Protein AF-A0A497GWJ9-F1 (afdb_monomer_lite)

Structure (mmCIF, N/CA/C/O backbone):
data_AF-A0A497GWJ9-F1
#
_entry.id   AF-A0A497GWJ9-F1
#
loop_
_atom_site.group_PDB
_atom_site.id
_atom_site.type_symbol
_atom_site.label_atom_id
_atom_site.label_alt_id
_atom_site.label_comp_id
_atom_site.label_asym_id
_atom_site.label_entity_id
_atom_site.label_seq_id
_atom_site.pdbx_PDB_ins_code
_atom_site.Cartn_x
_atom_site.Cartn_y
_atom_site.Cartn_z
_atom_site.occupancy
_atom_site.B_iso_or_equiv
_atom_site.auth_seq_id
_atom_site.auth_comp_id
_atom_site.auth_asym_id
_atom_site.auth_atom_id
_atom_site.pdbx_PDB_model_num
ATOM 1 N N . MET A 1 1 ? 16.271 16.085 2.126 1.00 35.59 1 MET A N 1
ATOM 2 C CA . MET A 1 1 ? 15.879 14.844 2.825 1.00 35.59 1 MET A CA 1
ATOM 3 C C . MET A 1 1 ? 16.398 13.676 1.997 1.00 35.59 1 MET A C 1
ATOM 5 O O . MET A 1 1 ? 15.838 13.390 0.947 1.00 35.59 1 MET A O 1
ATOM 9 N N . GLU A 1 2 ? 17.539 13.098 2.379 1.00 37.25 2 GLU A N 1
ATOM 10 C CA . GLU A 1 2 ? 18.121 11.944 1.681 1.00 37.25 2 GLU A CA 1
ATOM 11 C C . GLU A 1 2 ? 17.243 10.714 1.917 1.00 37.25 2 GLU A C 1
ATOM 13 O O . GLU A 1 2 ? 17.197 10.146 3.008 1.00 37.25 2 GLU A O 1
ATOM 18 N N . ILE A 1 3 ? 16.507 10.307 0.887 1.00 49.62 3 ILE A N 1
ATOM 19 C CA . ILE A 1 3 ? 15.796 9.034 0.901 1.00 49.62 3 ILE A CA 1
ATOM 20 C C . ILE A 1 3 ? 16.867 7.947 0.769 1.00 49.62 3 ILE A C 1
ATOM 22 O O . ILE A 1 3 ? 17.520 7.848 -0.271 1.00 49.62 3 ILE A O 1
ATOM 26 N N . LYS A 1 4 ? 17.066 7.137 1.819 1.00 59.84 4 LYS A N 1
ATOM 27 C CA . LYS A 1 4 ? 17.966 5.971 1.765 1.00 59.84 4 LYS A CA 1
ATOM 28 C C . LYS A 1 4 ? 17.627 5.120 0.526 1.00 59.84 4 LYS A C 1
ATOM 30 O O . LYS A 1 4 ? 16.439 4.906 0.276 1.00 59.84 4 LYS A O 1
ATOM 35 N N . PRO A 1 5 ? 18.616 4.568 -0.206 1.00 67.06 5 PRO A N 1
ATOM 36 C CA . PRO A 1 5 ? 18.385 3.870 -1.479 1.00 67.06 5 PRO A CA 1
ATOM 37 C C . PRO A 1 5 ? 17.290 2.798 -1.400 1.00 67.06 5 PRO A C 1
ATOM 39 O O . PRO A 1 5 ? 16.449 2.687 -2.286 1.00 67.06 5 PRO A O 1
ATOM 42 N N . LEU A 1 6 ? 17.242 2.061 -0.286 1.00 77.38 6 LEU A N 1
ATOM 43 C CA . LEU A 1 6 ? 16.246 1.020 -0.039 1.00 77.38 6 LEU A CA 1
ATOM 44 C C . LEU A 1 6 ? 14.801 1.548 0.018 1.00 77.38 6 LEU A C 1
ATOM 46 O O . LEU A 1 6 ? 13.902 0.902 -0.515 1.00 77.38 6 LEU A O 1
ATOM 50 N N . GLN A 1 7 ? 14.582 2.726 0.607 1.00 81.19 7 GLN A N 1
ATOM 51 C CA . GLN A 1 7 ? 13.249 3.328 0.717 1.00 81.19 7 GLN A CA 1
ATOM 52 C C . GLN A 1 7 ? 12.727 3.776 -0.649 1.00 81.19 7 GLN A C 1
ATOM 54 O O . GLN A 1 7 ? 11.557 3.574 -0.970 1.00 81.19 7 GLN A O 1
ATOM 59 N N . MET A 1 8 ? 13.611 4.302 -1.500 1.00 86.44 8 MET A N 1
ATOM 60 C CA . MET A 1 8 ? 13.256 4.656 -2.874 1.00 86.44 8 MET A CA 1
ATOM 61 C C . MET A 1 8 ? 12.882 3.417 -3.699 1.00 86.44 8 MET A C 1
ATOM 63 O O . MET A 1 8 ? 11.862 3.422 -4.392 1.00 86.44 8 MET A O 1
ATOM 67 N N . HIS A 1 9 ? 13.669 2.340 -3.592 1.00 90.00 9 HIS A N 1
ATOM 68 C CA . HIS A 1 9 ? 13.386 1.074 -4.272 1.00 90.00 9 HIS A CA 1
ATOM 69 C C . HIS A 1 9 ? 12.009 0.523 -3.893 1.00 90.00 9 HIS A C 1
ATOM 71 O O . HIS A 1 9 ? 11.223 0.188 -4.780 1.00 90.00 9 HIS A O 1
ATOM 77 N N . LYS A 1 10 ? 11.700 0.471 -2.589 1.00 88.94 10 LYS A N 1
ATOM 78 C CA . LYS A 1 10 ? 10.400 0.007 -2.087 1.00 88.94 10 LYS A CA 1
ATOM 79 C C . LYS A 1 10 ? 9.252 0.869 -2.602 1.00 88.94 10 LYS A C 1
ATOM 81 O O . LYS A 1 10 ? 8.299 0.322 -3.150 1.00 88.94 10 LYS A O 1
ATOM 86 N N . LYS A 1 11 ? 9.375 2.199 -2.518 1.00 89.12 11 LYS A N 1
ATOM 87 C CA . LYS A 1 11 ? 8.350 3.142 -2.993 1.00 89.12 11 LYS A CA 1
ATOM 88 C C . LYS A 1 11 ? 8.011 2.925 -4.473 1.00 89.12 11 LYS A C 1
ATOM 90 O O . LYS A 1 11 ? 6.842 2.828 -4.841 1.00 89.12 11 LYS A O 1
ATOM 95 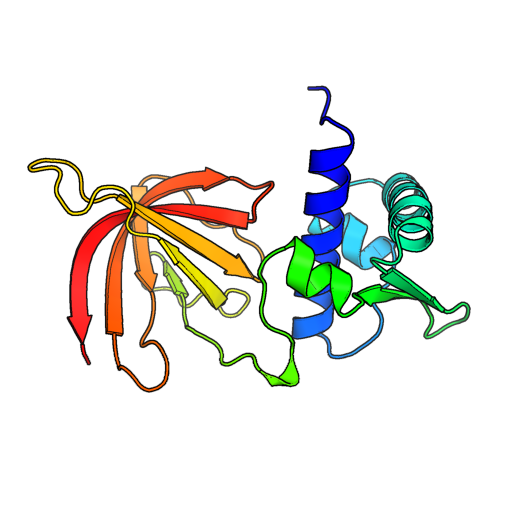N N . ILE A 1 12 ? 9.030 2.813 -5.327 1.00 93.44 12 ILE A N 1
ATOM 96 C CA . ILE A 1 12 ? 8.846 2.584 -6.769 1.00 93.44 12 ILE A CA 1
ATOM 97 C C . ILE A 1 12 ? 8.252 1.199 -7.042 1.00 93.44 12 ILE A C 1
ATOM 99 O O . ILE A 1 12 ? 7.392 1.059 -7.913 1.00 93.44 12 ILE A O 1
ATOM 103 N N . LEU A 1 13 ? 8.677 0.181 -6.293 1.00 93.19 13 LEU A N 1
ATOM 104 C CA . LEU A 1 13 ? 8.170 -1.178 -6.450 1.00 93.19 13 LEU A CA 1
ATOM 105 C C . LEU A 1 13 ? 6.692 -1.294 -6.032 1.00 93.19 13 LEU A C 1
ATOM 107 O O . LEU A 1 13 ? 5.912 -1.908 -6.760 1.00 93.19 13 LEU A O 1
ATOM 111 N N . TYR A 1 14 ? 6.277 -0.637 -4.942 1.00 91.44 14 TYR A N 1
ATOM 112 C CA . TYR A 1 14 ? 4.862 -0.531 -4.555 1.00 91.44 14 TYR A CA 1
ATOM 113 C C . TYR A 1 14 ? 4.020 0.158 -5.617 1.00 91.44 14 TYR A C 1
ATOM 115 O O . TYR A 1 14 ? 2.932 -0.319 -5.947 1.00 91.44 14 TYR A O 1
ATOM 123 N N . ALA A 1 15 ? 4.512 1.271 -6.163 1.00 92.50 15 ALA A N 1
ATOM 124 C CA . ALA A 1 15 ? 3.814 2.001 -7.212 1.00 92.50 15 ALA A CA 1
ATOM 125 C C . ALA A 1 15 ? 3.616 1.134 -8.458 1.00 92.50 15 ALA A C 1
ATOM 127 O O . ALA A 1 15 ? 2.513 1.072 -9.001 1.00 92.50 15 ALA A O 1
ATOM 128 N N . LEU A 1 16 ? 4.654 0.397 -8.866 1.00 95.38 16 LEU A N 1
ATOM 129 C CA . LEU A 1 16 ? 4.555 -0.565 -9.957 1.00 95.38 16 LEU A CA 1
ATOM 130 C C . LEU A 1 16 ? 3.496 -1.637 -9.672 1.00 95.38 16 LEU A C 1
ATOM 132 O O . LEU A 1 16 ? 2.639 -1.863 -10.522 1.00 95.38 16 LEU A O 1
ATOM 136 N N . ILE A 1 17 ? 3.525 -2.281 -8.499 1.00 93.25 17 ILE A N 1
ATOM 137 C CA . ILE A 1 17 ? 2.544 -3.318 -8.135 1.00 93.25 17 ILE A CA 1
ATOM 138 C C . ILE A 1 17 ? 1.122 -2.754 -8.136 1.00 93.25 17 ILE A C 1
ATOM 140 O O . ILE A 1 17 ? 0.217 -3.368 -8.701 1.00 93.25 17 ILE A O 1
ATOM 144 N N . THR A 1 18 ? 0.938 -1.576 -7.547 1.00 90.69 18 THR A N 1
ATOM 145 C CA . THR A 1 18 ? -0.352 -0.885 -7.471 1.00 90.69 18 THR A CA 1
ATOM 146 C C . THR A 1 18 ? -0.913 -0.610 -8.862 1.00 90.69 18 THR A C 1
ATOM 148 O O . THR A 1 18 ? -2.043 -0.990 -9.175 1.00 90.69 18 THR A O 1
ATOM 151 N N . LEU A 1 19 ? -0.112 0.009 -9.733 1.00 92.81 19 LEU A N 1
ATOM 152 C CA . LEU A 1 19 ? -0.524 0.328 -11.096 1.00 92.81 19 LEU A CA 1
ATOM 153 C C . LEU A 1 19 ? -0.761 -0.940 -11.923 1.00 92.81 19 LEU A C 1
ATOM 155 O O . LEU A 1 19 ? -1.741 -1.005 -12.663 1.00 92.81 19 LEU A O 1
ATOM 159 N N . TYR A 1 20 ? 0.081 -1.965 -11.768 1.00 92.81 20 TYR A N 1
ATOM 160 C CA . TYR A 1 20 ? -0.056 -3.234 -12.481 1.00 92.81 20 TYR A CA 1
ATOM 161 C C . TYR A 1 20 ? -1.350 -3.963 -12.098 1.00 92.81 20 TYR A C 1
ATOM 163 O O . TYR A 1 20 ? -2.108 -4.347 -12.987 1.00 92.81 20 TYR A O 1
ATOM 171 N N . LYS A 1 21 ? -1.663 -4.066 -10.795 1.00 87.50 21 LYS A N 1
ATOM 172 C CA . LYS A 1 21 ? -2.936 -4.622 -10.298 1.00 87.50 21 LYS A CA 1
ATOM 173 C C . LYS A 1 21 ? -4.144 -3.855 -10.842 1.00 87.50 21 LYS A C 1
ATOM 175 O O . LYS A 1 21 ? -5.125 -4.467 -11.244 1.00 87.50 21 LYS A O 1
ATOM 180 N N . LYS A 1 22 ? -4.063 -2.520 -10.898 1.00 86.44 22 LYS A N 1
ATOM 181 C CA . LYS A 1 22 ? -5.158 -1.664 -11.382 1.00 86.44 22 LYS A CA 1
ATOM 182 C C . LYS A 1 22 ? -5.374 -1.747 -12.894 1.00 86.44 22 LYS A C 1
ATOM 184 O O . LYS A 1 22 ? -6.500 -1.601 -13.359 1.00 86.44 22 LYS A O 1
ATOM 189 N N . ARG A 1 23 ? -4.303 -1.888 -13.679 1.00 89.25 23 ARG A N 1
ATOM 190 C CA . ARG A 1 23 ? -4.357 -1.769 -15.147 1.00 89.25 23 ARG A CA 1
ATOM 191 C C . ARG A 1 23 ? -4.352 -3.109 -15.877 1.00 89.25 23 ARG A C 1
ATOM 193 O O . ARG A 1 23 ? -4.736 -3.130 -17.041 1.00 89.25 23 ARG A O 1
ATOM 200 N N . GLY A 1 24 ? -3.867 -4.184 -15.255 1.00 88.56 24 GLY A N 1
ATOM 201 C CA . GLY A 1 24 ? -3.750 -5.502 -15.891 1.00 88.56 24 GLY A CA 1
ATOM 202 C C . GLY A 1 24 ? -2.793 -5.539 -17.091 1.00 88.56 24 GLY A C 1
ATOM 203 O O . GLY A 1 24 ? -2.890 -6.429 -17.930 1.00 88.56 24 GLY A O 1
ATOM 204 N N . ARG A 1 25 ? -1.885 -4.561 -17.211 1.00 92.62 25 ARG A N 1
ATOM 205 C CA . ARG A 1 25 ? -0.897 -4.461 -18.296 1.00 92.62 25 ARG A CA 1
ATOM 206 C C . ARG A 1 25 ? 0.448 -3.966 -17.781 1.00 92.62 25 ARG A C 1
ATOM 208 O O . ARG A 1 25 ? 0.538 -3.435 -16.678 1.00 92.62 25 ARG A O 1
ATOM 215 N N . MET A 1 26 ? 1.475 -4.072 -18.623 1.00 94.50 26 MET A N 1
ATOM 216 C CA . MET A 1 26 ? 2.784 -3.468 -18.362 1.00 94.50 26 MET A CA 1
ATOM 217 C C . MET A 1 26 ? 2.661 -1.964 -18.099 1.00 94.50 26 MET A C 1
ATOM 219 O O . MET A 1 26 ? 1.864 -1.283 -18.753 1.00 94.50 26 MET A O 1
ATOM 223 N N . ILE A 1 27 ? 3.461 -1.459 -17.160 1.00 97.25 27 ILE A N 1
ATOM 224 C CA . ILE A 1 27 ? 3.408 -0.068 -16.697 1.00 97.25 27 ILE A CA 1
ATOM 225 C C . ILE A 1 27 ? 4.644 0.685 -17.173 1.00 97.25 27 ILE A C 1
ATOM 227 O O . ILE A 1 27 ? 5.772 0.211 -17.020 1.00 97.25 27 ILE A O 1
ATOM 231 N N . LYS A 1 28 ? 4.448 1.860 -17.763 1.00 96.38 28 LYS A N 1
ATOM 232 C CA . LYS A 1 28 ? 5.547 2.689 -18.255 1.00 96.38 28 LYS A CA 1
ATOM 233 C C . LYS A 1 28 ? 6.202 3.501 -17.126 1.00 96.38 28 LYS A C 1
ATOM 235 O O . LYS A 1 28 ? 5.649 3.672 -16.045 1.00 96.38 28 LYS A O 1
ATOM 240 N N . ALA A 1 29 ? 7.423 3.984 -17.371 1.00 95.06 29 ALA A N 1
ATOM 241 C CA . ALA A 1 29 ? 8.194 4.733 -16.371 1.00 95.06 29 ALA A CA 1
ATOM 242 C C . ALA A 1 29 ? 7.556 6.081 -15.990 1.00 95.06 29 ALA A C 1
ATOM 244 O O . ALA A 1 29 ? 7.706 6.517 -14.855 1.00 95.06 29 ALA A O 1
ATOM 245 N N . ASP A 1 30 ? 6.909 6.742 -16.950 1.00 95.50 30 ASP A N 1
ATOM 246 C CA . ASP A 1 30 ? 6.157 7.991 -16.782 1.00 95.50 30 ASP A CA 1
ATOM 247 C C . ASP A 1 30 ? 4.933 7.779 -15.883 1.00 95.50 30 ASP A C 1
ATOM 249 O O . ASP A 1 30 ? 4.773 8.496 -14.908 1.00 95.50 30 ASP A O 1
ATOM 253 N N . GLU A 1 31 ? 4.165 6.708 -16.096 1.00 95.69 31 GLU A N 1
ATOM 254 C CA . GLU A 1 31 ? 3.015 6.382 -15.236 1.00 95.69 31 GLU A CA 1
ATOM 255 C C . GLU A 1 31 ? 3.418 6.183 -13.765 1.00 95.69 31 GLU A C 1
ATOM 257 O O . GLU A 1 31 ? 2.702 6.574 -12.845 1.00 95.69 31 GLU A O 1
ATOM 262 N N . ILE A 1 32 ? 4.575 5.558 -13.535 1.00 95.19 32 ILE A N 1
ATOM 263 C CA . ILE A 1 32 ? 5.109 5.341 -12.186 1.00 95.19 32 ILE A CA 1
ATOM 264 C C . ILE A 1 32 ? 5.600 6.662 -11.605 1.00 95.19 32 ILE A C 1
ATOM 266 O O . ILE A 1 32 ? 5.296 6.958 -10.453 1.00 95.19 32 ILE A O 1
ATOM 270 N N . ALA A 1 33 ? 6.337 7.441 -12.399 1.00 94.75 33 ALA A N 1
ATOM 271 C CA . ALA A 1 33 ? 6.827 8.768 -12.041 1.00 94.75 33 ALA A CA 1
ATOM 272 C C . ALA A 1 33 ? 5.697 9.685 -11.564 1.00 94.75 33 ALA A C 1
ATOM 274 O O . ALA A 1 33 ? 5.805 10.247 -10.475 1.00 94.75 33 ALA A O 1
ATOM 275 N N . ASP A 1 34 ? 4.595 9.739 -12.311 1.00 93.62 34 ASP A N 1
ATOM 276 C CA . ASP A 1 34 ? 3.415 10.534 -11.971 1.00 93.62 34 ASP A CA 1
ATOM 277 C C . ASP A 1 34 ? 2.777 10.062 -10.656 1.00 93.62 34 ASP A C 1
ATOM 279 O O . ASP A 1 34 ? 2.378 10.866 -9.815 1.00 93.62 34 ASP A O 1
ATOM 283 N N . PHE A 1 35 ? 2.721 8.746 -10.427 1.00 90.94 35 PHE A N 1
ATOM 284 C CA . PHE A 1 35 ? 2.142 8.183 -9.206 1.00 90.94 35 PHE A CA 1
ATOM 285 C C . PHE A 1 35 ? 2.964 8.526 -7.951 1.00 90.94 35 PHE A C 1
ATOM 287 O O . PHE A 1 35 ? 2.413 8.914 -6.914 1.00 90.94 35 PHE A O 1
ATOM 294 N N . VAL A 1 36 ? 4.295 8.396 -8.027 1.00 89.50 36 VAL A N 1
ATOM 295 C CA . VAL A 1 36 ? 5.186 8.635 -6.876 1.00 89.50 36 VAL A CA 1
ATOM 296 C C . VAL A 1 36 ? 5.673 10.077 -6.740 1.00 89.50 36 VAL A C 1
ATOM 298 O O . VAL A 1 36 ? 6.309 10.371 -5.722 1.00 89.50 36 VAL A O 1
ATOM 301 N N . ASP A 1 37 ? 5.341 10.942 -7.702 1.00 89.31 37 ASP A N 1
ATOM 302 C CA . ASP A 1 37 ? 5.796 12.333 -7.827 1.00 89.31 37 ASP A CA 1
ATOM 303 C C . ASP A 1 37 ? 7.332 12.446 -7.905 1.00 89.31 37 ASP A C 1
ATOM 305 O O . ASP A 1 37 ? 8.000 13.038 -7.058 1.00 89.31 37 ASP A O 1
ATOM 309 N N . ILE A 1 38 ? 7.923 11.739 -8.877 1.00 90.62 38 ILE A N 1
ATOM 310 C CA . ILE A 1 38 ? 9.378 11.662 -9.093 1.00 90.62 38 ILE A CA 1
ATOM 311 C C . ILE A 1 38 ? 9.682 11.760 -10.587 1.00 90.62 38 ILE A C 1
ATOM 313 O O . ILE A 1 38 ? 8.956 11.219 -11.407 1.00 90.62 38 ILE A O 1
ATOM 317 N N . TYR A 1 39 ? 10.818 12.354 -10.958 1.00 92.88 39 TYR A N 1
ATOM 318 C CA . TYR A 1 39 ? 11.268 12.402 -12.349 1.00 92.88 39 TYR A CA 1
ATOM 319 C C . TYR A 1 39 ? 11.365 11.017 -13.011 1.00 92.88 39 TYR A C 1
ATOM 321 O O . TYR A 1 39 ? 11.996 10.088 -12.497 1.00 92.88 39 TYR A O 1
ATOM 329 N N . THR A 1 40 ? 10.848 10.910 -14.236 1.00 95.00 40 THR A N 1
ATOM 330 C CA . THR A 1 40 ? 10.877 9.683 -15.048 1.00 95.00 40 THR A CA 1
ATOM 331 C C . THR A 1 40 ? 12.285 9.121 -15.243 1.00 95.00 40 THR A C 1
ATOM 333 O O . THR A 1 40 ? 12.476 7.904 -15.233 1.00 95.00 40 THR A O 1
ATOM 336 N N . GLY A 1 41 ? 13.292 9.988 -15.399 1.00 93.62 41 GLY A N 1
ATOM 337 C CA . GLY A 1 41 ? 14.695 9.572 -15.504 1.00 93.62 41 GLY A CA 1
ATOM 338 C C . GLY A 1 41 ? 15.169 8.811 -14.262 1.00 93.62 41 GLY A C 1
ATOM 339 O O . GLY A 1 41 ? 15.786 7.751 -14.381 1.00 93.62 41 GLY A O 1
ATOM 340 N N . THR A 1 42 ? 14.791 9.292 -13.076 1.00 92.81 42 THR A N 1
ATOM 341 C CA . THR A 1 42 ? 15.082 8.636 -11.797 1.00 92.81 42 THR A CA 1
ATOM 342 C C . THR A 1 42 ? 14.387 7.284 -11.713 1.00 92.81 42 THR A C 1
ATOM 344 O O . THR A 1 42 ? 15.041 6.294 -11.395 1.00 92.81 42 THR A O 1
ATOM 347 N N . VAL A 1 43 ? 13.105 7.198 -12.086 1.00 95.25 43 VAL A N 1
ATOM 348 C CA . VAL A 1 43 ? 12.368 5.922 -12.110 1.00 95.25 43 VAL A CA 1
ATOM 349 C C . VAL A 1 43 ? 13.052 4.902 -13.018 1.00 95.25 43 VAL A C 1
ATOM 351 O O . VAL A 1 43 ? 13.269 3.768 -12.601 1.00 95.25 43 VAL A O 1
ATOM 354 N N . ARG A 1 44 ? 13.471 5.290 -14.230 1.00 94.38 44 ARG A N 1
ATOM 355 C CA . ARG A 1 44 ? 14.200 4.384 -15.139 1.00 94.38 44 ARG A CA 1
ATOM 356 C C . ARG A 1 44 ? 15.504 3.876 -14.524 1.00 94.38 44 ARG A C 1
ATOM 358 O O . ARG A 1 44 ? 15.814 2.695 -14.672 1.00 94.38 44 ARG A O 1
ATOM 365 N N . ASN A 1 45 ? 16.251 4.737 -13.830 1.00 93.62 45 ASN A N 1
ATOM 366 C CA . ASN A 1 45 ? 17.486 4.338 -13.153 1.00 93.62 45 ASN A CA 1
ATOM 367 C C . ASN A 1 45 ? 17.212 3.318 -12.037 1.00 93.62 45 ASN A C 1
ATOM 369 O O . ASN A 1 45 ? 17.839 2.262 -11.983 1.00 93.62 45 ASN A O 1
ATOM 373 N N . GLN A 1 46 ? 16.209 3.588 -11.204 1.00 94.38 46 GLN A N 1
ATOM 374 C CA . GLN A 1 46 ? 15.794 2.690 -10.125 1.00 94.38 46 GLN A CA 1
ATOM 375 C C . GLN A 1 46 ? 15.273 1.354 -10.675 1.00 94.38 46 GLN A C 1
ATOM 377 O O . GLN A 1 46 ? 15.612 0.296 -10.155 1.00 94.38 46 GLN A O 1
ATOM 382 N N . MET A 1 47 ? 14.549 1.369 -11.795 1.00 95.38 47 MET A N 1
ATOM 383 C CA . MET A 1 47 ? 14.096 0.150 -12.467 1.00 95.38 47 MET A CA 1
ATOM 384 C C . MET A 1 47 ? 15.237 -0.709 -13.015 1.00 95.38 47 MET A C 1
ATOM 386 O O . MET A 1 47 ? 15.115 -1.932 -13.028 1.00 95.38 47 MET A O 1
ATOM 390 N N . ARG A 1 48 ? 16.362 -0.115 -13.442 1.00 94.31 48 ARG A N 1
ATOM 391 C CA . ARG A 1 48 ? 17.554 -0.893 -13.829 1.00 94.31 48 ARG A CA 1
ATOM 392 C C . ARG A 1 48 ? 18.115 -1.672 -12.639 1.00 94.31 48 ARG A C 1
ATOM 394 O O . ARG A 1 48 ? 18.468 -2.835 -12.808 1.00 94.31 48 ARG A O 1
ATOM 401 N N . ILE A 1 49 ? 18.146 -1.052 -11.459 1.00 94.44 49 ILE A N 1
ATOM 402 C CA . ILE A 1 49 ? 18.590 -1.689 -10.211 1.00 94.44 49 ILE A CA 1
ATOM 403 C C . ILE A 1 49 ? 17.592 -2.772 -9.783 1.00 94.44 49 ILE A C 1
ATOM 405 O O . ILE A 1 49 ? 17.967 -3.911 -9.533 1.00 94.44 49 ILE A O 1
ATOM 409 N N . LEU A 1 50 ? 16.293 -2.466 -9.768 1.00 95.25 50 LEU A N 1
ATOM 410 C CA . LEU A 1 50 ? 15.258 -3.448 -9.432 1.00 95.25 50 LEU A CA 1
ATOM 411 C C . LEU A 1 50 ? 15.277 -4.654 -10.387 1.00 95.25 50 LEU A C 1
ATOM 413 O O . LEU A 1 50 ? 15.050 -5.787 -9.957 1.00 95.25 50 LEU A O 1
ATOM 417 N N . LYS A 1 51 ? 15.593 -4.431 -11.670 1.00 95.94 51 LYS A N 1
ATOM 418 C CA . LYS A 1 51 ? 15.752 -5.499 -12.664 1.00 95.94 51 LYS A CA 1
ATOM 419 C C . LYS A 1 51 ? 16.957 -6.382 -12.349 1.00 95.94 51 LYS A C 1
ATOM 421 O O . LYS A 1 51 ? 16.821 -7.600 -12.401 1.00 95.94 51 LYS A O 1
ATOM 426 N N . SER A 1 52 ? 18.113 -5.808 -11.997 1.00 94.88 52 SER A N 1
ATOM 427 C CA . SER A 1 52 ? 19.295 -6.609 -11.632 1.00 94.88 52 SER A CA 1
ATOM 428 C C . SER A 1 52 ? 19.089 -7.413 -10.344 1.00 94.88 52 SER A C 1
ATOM 430 O O . SER A 1 52 ? 19.664 -8.487 -10.201 1.00 94.88 52 SER A O 1
ATOM 432 N N . LEU A 1 53 ? 18.218 -6.948 -9.443 1.00 93.69 53 LEU A N 1
ATOM 433 C CA . LEU A 1 53 ? 17.802 -7.676 -8.237 1.00 93.69 53 LEU A CA 1
ATOM 434 C C . LEU A 1 53 ? 16.750 -8.775 -8.500 1.00 93.69 53 LEU A C 1
ATOM 436 O O . LEU A 1 53 ? 16.389 -9.520 -7.578 1.00 93.69 53 LEU A O 1
ATOM 440 N N . GLY A 1 54 ? 16.244 -8.880 -9.735 1.00 94.88 54 GLY A N 1
ATOM 441 C CA . GLY A 1 54 ? 15.199 -9.829 -10.129 1.00 94.88 54 GLY A CA 1
ATOM 442 C C . GLY A 1 54 ? 13.801 -9.475 -9.610 1.00 94.88 54 GLY A C 1
ATOM 443 O O . GLY A 1 54 ? 12.941 -10.349 -9.529 1.00 94.88 54 GLY A O 1
ATOM 444 N N . LEU A 1 55 ? 13.567 -8.219 -9.219 1.00 96.00 55 LEU A N 1
ATOM 445 C CA . LEU A 1 55 ? 12.282 -7.748 -8.681 1.00 96.00 55 LEU A CA 1
ATOM 446 C C . LEU A 1 55 ? 11.324 -7.277 -9.784 1.00 96.00 55 LEU A C 1
ATOM 448 O O . LEU A 1 55 ? 10.110 -7.259 -9.597 1.00 96.00 55 LEU A O 1
ATOM 452 N N . VAL A 1 56 ? 11.850 -6.899 -10.949 1.00 97.25 56 VAL A N 1
ATOM 453 C CA . VAL A 1 56 ? 11.034 -6.456 -12.084 1.00 97.25 56 VAL A CA 1
ATOM 454 C C . VAL A 1 56 ? 11.544 -7.038 -13.392 1.00 97.25 56 VAL A C 1
ATOM 456 O O . VAL A 1 56 ? 12.747 -7.197 -13.601 1.00 97.25 56 VAL A O 1
ATOM 459 N N . GLU A 1 57 ? 10.619 -7.286 -14.307 1.00 95.69 57 GLU A N 1
ATOM 460 C CA . GLU A 1 57 ? 10.919 -7.544 -15.710 1.00 95.69 57 GLU A CA 1
ATOM 461 C C . GLU A 1 57 ? 10.642 -6.284 -16.532 1.00 95.69 57 GLU A C 1
ATOM 463 O O . GLU A 1 57 ? 9.724 -5.519 -16.230 1.00 95.69 57 GLU A O 1
ATOM 468 N N . ALA A 1 58 ? 11.437 -6.069 -17.581 1.00 94.69 58 ALA A N 1
ATOM 469 C CA . ALA A 1 58 ? 11.314 -4.917 -18.467 1.00 94.69 58 ALA A CA 1
ATOM 470 C C . ALA A 1 58 ? 11.266 -5.378 -19.923 1.00 94.69 58 ALA A C 1
ATOM 472 O O . ALA A 1 58 ? 12.166 -6.098 -20.363 1.00 94.69 58 ALA A O 1
ATOM 473 N N . VAL A 1 59 ? 10.253 -4.923 -20.658 1.00 92.50 59 VAL A N 1
ATOM 474 C CA . VAL A 1 59 ? 10.054 -5.221 -22.083 1.00 92.50 59 VAL A CA 1
ATOM 475 C C . VAL A 1 59 ? 10.145 -3.924 -22.879 1.00 92.50 59 VAL A C 1
ATOM 477 O O . VAL A 1 59 ? 9.553 -2.914 -22.497 1.00 92.50 59 VAL A O 1
ATOM 480 N N . CYS A 1 60 ? 10.891 -3.946 -23.982 1.00 87.25 60 CYS A N 1
ATOM 481 C CA . CYS A 1 60 ? 11.042 -2.807 -24.886 1.00 87.25 60 CYS A CA 1
ATOM 482 C C . CYS A 1 60 ? 9.905 -2.754 -25.922 1.00 87.25 60 CYS A C 1
ATOM 484 O O . CYS A 1 60 ? 9.340 -3.782 -26.286 1.00 87.25 60 CYS A O 1
ATOM 486 N N . GLY A 1 61 ? 9.607 -1.559 -26.439 1.00 85.50 61 GLY A N 1
ATOM 487 C CA . GLY A 1 61 ? 8.647 -1.345 -27.529 1.00 85.50 61 GLY A CA 1
ATOM 488 C C . GLY A 1 61 ? 7.425 -0.501 -27.137 1.00 85.50 61 GLY A C 1
ATOM 489 O O . GLY A 1 61 ? 7.318 -0.064 -25.992 1.00 85.50 61 GLY A O 1
ATOM 490 N N . PRO A 1 62 ? 6.480 -0.266 -28.068 1.00 82.25 62 PRO A N 1
ATOM 491 C CA . PRO A 1 62 ? 5.346 0.648 -27.863 1.00 82.25 62 PRO A CA 1
ATOM 492 C C . PRO A 1 62 ? 4.392 0.230 -26.734 1.00 82.25 62 PRO A C 1
ATOM 494 O O . PRO A 1 62 ? 3.840 1.079 -26.033 1.00 82.25 62 PRO A O 1
ATOM 497 N N . LYS A 1 63 ? 4.225 -1.088 -26.550 1.00 83.31 63 LYS A N 1
ATOM 498 C CA . LYS A 1 63 ? 3.482 -1.715 -25.439 1.00 83.31 63 LYS A CA 1
ATOM 499 C C . LYS A 1 63 ? 4.398 -2.182 -24.298 1.00 83.31 63 LYS A C 1
ATOM 501 O O . LYS A 1 63 ? 3.947 -2.885 -23.399 1.00 83.31 63 LYS A O 1
ATOM 506 N N . GLY A 1 64 ? 5.681 -1.834 -24.375 1.00 88.00 64 GLY A N 1
ATOM 507 C CA . GLY A 1 64 ? 6.682 -2.163 -23.376 1.00 88.00 64 GLY A CA 1
ATOM 508 C C . GLY A 1 64 ? 6.485 -1.388 -22.076 1.00 88.00 64 GLY A C 1
ATOM 509 O O . GLY A 1 64 ? 5.662 -0.477 -21.972 1.00 88.00 64 GLY A O 1
ATOM 510 N N . GLY A 1 65 ? 7.264 -1.758 -21.073 1.00 95.31 65 GLY A N 1
ATOM 511 C CA . GLY A 1 65 ? 7.167 -1.226 -19.724 1.00 95.31 65 GLY A CA 1
ATOM 512 C C . GLY A 1 65 ? 7.747 -2.210 -18.723 1.00 95.31 65 GLY A C 1
ATOM 513 O O . GLY A 1 65 ? 8.546 -3.082 -19.078 1.00 95.31 65 GLY A O 1
ATOM 514 N N . TYR A 1 66 ? 7.316 -2.076 -17.479 1.00 97.25 66 TYR A N 1
ATOM 515 C CA . TYR A 1 66 ? 7.736 -2.907 -16.366 1.00 97.25 66 TYR A CA 1
ATOM 516 C C . TYR A 1 66 ? 6.577 -3.770 -15.879 1.00 97.25 66 TYR A C 1
ATOM 518 O O . TYR A 1 66 ? 5.415 -3.351 -15.912 1.00 97.25 66 TYR A O 1
ATOM 526 N N . LYS A 1 67 ? 6.904 -4.971 -15.405 1.00 95.69 67 LYS A N 1
ATOM 527 C CA . LYS A 1 67 ? 6.000 -5.792 -14.597 1.00 95.69 67 LYS A CA 1
ATOM 528 C C . LYS A 1 67 ? 6.730 -6.280 -13.339 1.00 95.69 67 LYS A C 1
ATOM 530 O O . LYS A 1 67 ? 7.936 -6.542 -13.412 1.00 95.69 67 LYS A O 1
ATOM 535 N N . PRO A 1 68 ? 6.036 -6.396 -12.199 1.00 96.12 68 PRO A N 1
ATOM 536 C CA . PRO A 1 68 ? 6.607 -6.992 -10.996 1.00 96.12 68 PRO A CA 1
ATOM 537 C C . PRO A 1 68 ? 6.809 -8.504 -11.182 1.00 96.12 68 PRO A C 1
ATOM 539 O O . PRO A 1 68 ? 6.020 -9.163 -11.862 1.00 96.12 68 PRO A O 1
ATOM 542 N N . THR A 1 69 ? 7.862 -9.056 -10.582 1.00 95.56 69 THR A N 1
ATOM 543 C CA . THR A 1 69 ? 8.069 -10.512 -10.494 1.00 95.56 69 THR A CA 1
ATOM 544 C C . THR A 1 69 ? 7.417 -11.077 -9.233 1.00 95.56 69 THR A C 1
ATOM 546 O O . THR A 1 69 ? 7.051 -10.332 -8.326 1.00 95.56 69 THR A O 1
ATOM 549 N N . VAL A 1 70 ? 7.328 -12.407 -9.123 1.00 92.69 70 VAL A N 1
ATOM 550 C CA . VAL A 1 70 ? 6.877 -13.086 -7.889 1.00 92.69 70 VAL A CA 1
ATOM 551 C C . VAL A 1 70 ? 7.687 -12.631 -6.668 1.00 92.69 70 VAL A C 1
ATOM 553 O O . VAL A 1 70 ? 7.108 -12.281 -5.643 1.00 92.69 70 VAL A O 1
ATOM 556 N N . LYS A 1 71 ? 9.009 -12.505 -6.823 1.00 93.31 71 LYS A N 1
ATOM 557 C CA . LYS A 1 71 ? 9.926 -12.039 -5.774 1.00 93.31 71 LYS A CA 1
ATOM 558 C C . LYS A 1 71 ? 9.581 -10.638 -5.257 1.00 93.31 71 LYS A C 1
ATOM 560 O O . LYS A 1 71 ? 9.826 -10.342 -4.094 1.00 93.31 71 LYS A O 1
ATOM 565 N N . ALA A 1 72 ? 9.028 -9.759 -6.097 1.00 92.88 72 ALA A N 1
ATOM 566 C CA . ALA A 1 72 ? 8.604 -8.428 -5.658 1.00 92.88 72 ALA A CA 1
ATOM 567 C C . ALA A 1 72 ? 7.382 -8.466 -4.739 1.00 92.88 72 ALA A C 1
ATOM 569 O O . ALA A 1 72 ? 7.346 -7.730 -3.755 1.00 92.88 72 ALA A O 1
ATOM 570 N N . TYR A 1 73 ? 6.412 -9.327 -5.048 1.00 91.31 73 TYR A N 1
ATOM 571 C CA . TYR A 1 73 ? 5.240 -9.546 -4.200 1.00 91.31 73 TYR A CA 1
ATOM 572 C C . TYR A 1 73 ? 5.644 -10.108 -2.836 1.00 91.31 73 TYR A C 1
ATOM 574 O O . TYR A 1 73 ? 5.217 -9.585 -1.811 1.00 91.31 73 TYR A O 1
ATOM 582 N N . GLU A 1 74 ? 6.540 -11.097 -2.823 1.00 89.69 74 GLU A N 1
ATOM 583 C CA . GLU A 1 74 ? 7.084 -11.690 -1.595 1.00 89.69 74 GLU A CA 1
ATOM 584 C C . GLU A 1 74 ? 7.870 -10.670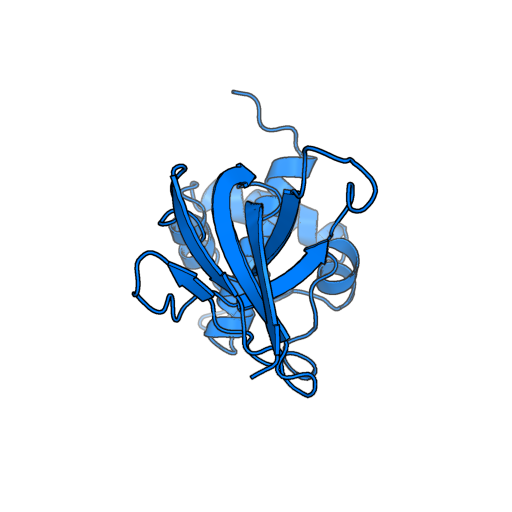 -0.763 1.00 89.69 74 GLU A C 1
ATOM 586 O O . GLU A 1 74 ? 7.614 -10.523 0.429 1.00 89.69 74 GLU A O 1
ATOM 591 N N . LEU A 1 75 ? 8.778 -9.911 -1.394 1.00 88.81 75 LEU A N 1
ATOM 592 C CA . LEU A 1 75 ? 9.576 -8.877 -0.724 1.00 88.81 75 LEU A CA 1
ATOM 593 C C . LEU A 1 75 ? 8.690 -7.838 -0.026 1.00 88.81 75 LEU A C 1
ATOM 595 O O . LEU A 1 75 ? 9.016 -7.372 1.065 1.00 88.81 75 LEU A O 1
ATOM 599 N N . LEU A 1 76 ? 7.599 -7.441 -0.680 1.00 86.75 76 LEU A N 1
ATOM 600 C CA . LEU A 1 76 ? 6.683 -6.444 -0.148 1.00 86.75 76 LEU A CA 1
ATOM 601 C C . LEU A 1 76 ? 5.562 -7.054 0.692 1.00 86.75 76 LEU A C 1
ATOM 603 O O . LEU A 1 76 ? 4.798 -6.284 1.253 1.00 86.75 76 LEU A O 1
ATOM 607 N N . GLY A 1 77 ? 5.448 -8.377 0.827 1.00 83.94 77 GLY A N 1
ATOM 608 C CA . GLY A 1 77 ? 4.348 -9.015 1.558 1.00 83.94 77 GLY A CA 1
ATOM 609 C C . GLY A 1 77 ? 2.970 -8.607 1.024 1.00 83.94 77 GLY A C 1
ATOM 610 O O . GLY A 1 77 ? 2.098 -8.236 1.801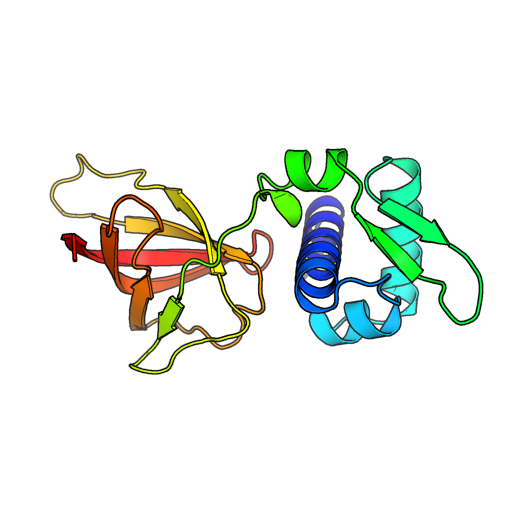 1.00 83.94 77 GLY A O 1
ATOM 611 N N . VAL A 1 78 ? 2.814 -8.586 -0.301 1.00 83.81 78 VAL A N 1
ATOM 612 C CA . VAL A 1 78 ? 1.583 -8.199 -1.009 1.00 83.81 78 VAL A CA 1
ATOM 613 C C . VAL A 1 78 ? 1.109 -9.387 -1.841 1.00 83.81 78 VAL A C 1
ATOM 615 O O . VAL A 1 78 ? 1.913 -9.992 -2.548 1.00 83.81 78 VAL A O 1
ATOM 618 N N . ALA A 1 79 ? -0.186 -9.703 -1.816 1.00 82.06 79 ALA A N 1
ATOM 619 C CA . ALA A 1 79 ? -0.746 -10.816 -2.581 1.00 82.06 79 ALA A CA 1
ATOM 620 C C . ALA A 1 79 ? -0.609 -10.600 -4.098 1.00 82.06 79 ALA A C 1
ATOM 622 O O . ALA A 1 79 ? -0.669 -9.466 -4.595 1.00 82.06 79 ALA A O 1
ATOM 623 N N . LYS A 1 80 ? -0.476 -11.682 -4.870 1.00 82.50 80 LYS A N 1
ATOM 624 C CA . LYS A 1 80 ? -0.457 -11.605 -6.341 1.00 82.50 80 LYS A CA 1
ATOM 625 C C . LYS A 1 80 ? -1.837 -11.208 -6.885 1.00 82.50 80 LYS A C 1
ATOM 627 O O . LYS A 1 80 ? -2.837 -11.425 -6.208 1.00 82.50 80 LYS A O 1
ATOM 632 N N . PRO A 1 81 ? -1.936 -10.662 -8.114 1.00 77.62 81 PRO A N 1
ATOM 633 C CA . PRO A 1 81 ? -3.223 -10.275 -8.699 1.00 77.62 81 PRO A CA 1
ATOM 634 C C . PRO A 1 81 ? -4.257 -11.412 -8.751 1.00 77.62 81 PRO A C 1
ATOM 636 O O . PRO A 1 81 ? -5.434 -11.160 -8.535 1.00 77.62 81 PRO A O 1
ATOM 639 N N . GLU A 1 82 ? -3.819 -12.650 -8.993 1.00 76.88 82 GLU A N 1
ATOM 640 C CA . GLU A 1 82 ? -4.679 -13.846 -9.083 1.00 76.88 82 GLU A CA 1
ATOM 641 C C . GLU A 1 82 ? -5.230 -14.305 -7.720 1.00 76.88 82 GLU A C 1
ATOM 643 O O . GLU A 1 82 ? -6.276 -14.940 -7.650 1.00 76.88 82 GLU A O 1
ATOM 648 N N . GLU A 1 83 ? -4.539 -13.962 -6.632 1.00 74.25 83 GLU A N 1
ATOM 649 C CA . GLU A 1 83 ? -4.880 -14.332 -5.248 1.00 74.25 83 GLU A CA 1
ATOM 650 C C . GLU A 1 83 ? -5.597 -13.186 -4.512 1.00 74.25 83 GLU A C 1
ATOM 652 O O . GLU A 1 83 ? -6.044 -13.327 -3.373 1.00 74.25 83 GLU A O 1
AT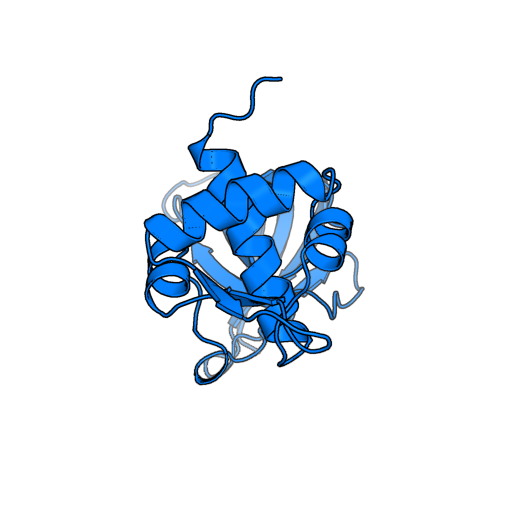OM 657 N N . PHE A 1 84 ? -5.689 -12.021 -5.150 1.00 74.00 84 PHE A N 1
ATOM 658 C CA . PHE A 1 84 ? -6.142 -10.791 -4.532 1.00 74.00 84 PHE A CA 1
ATOM 659 C C . PHE A 1 84 ? -7.663 -10.665 -4.602 1.00 74.00 84 PHE A C 1
ATOM 661 O O . PHE A 1 84 ? -8.260 -10.605 -5.675 1.00 74.00 84 PHE A O 1
ATOM 668 N N . THR A 1 85 ? -8.292 -10.538 -3.436 1.00 82.81 85 THR A N 1
ATOM 669 C CA . THR A 1 85 ? -9.678 -10.080 -3.333 1.00 82.81 85 THR A CA 1
ATOM 670 C C . THR A 1 85 ? -9.691 -8.696 -2.711 1.00 82.81 85 THR A C 1
ATOM 672 O O . THR A 1 85 ? -9.055 -8.463 -1.685 1.00 82.81 85 THR A O 1
ATOM 675 N N . LYS A 1 86 ? -10.426 -7.773 -3.332 1.00 87.50 86 LYS A N 1
ATOM 676 C CA . LYS A 1 86 ? -10.502 -6.392 -2.866 1.00 87.50 86 LYS A CA 1
ATOM 677 C C . LYS A 1 86 ? -11.159 -6.324 -1.485 1.00 87.50 86 LYS A C 1
ATOM 679 O O . LYS A 1 86 ? -12.297 -6.755 -1.317 1.00 87.50 86 LYS A O 1
ATOM 684 N N . VAL A 1 87 ? -10.458 -5.721 -0.532 1.00 93.50 87 VAL A N 1
ATOM 685 C CA . VAL A 1 87 ? -10.978 -5.362 0.790 1.00 93.50 87 VAL A CA 1
ATOM 686 C C . VAL A 1 87 ? -11.253 -3.859 0.774 1.00 93.50 87 VAL A C 1
ATOM 688 O O . VAL A 1 87 ? -10.300 -3.083 0.691 1.00 93.50 87 VAL A O 1
ATOM 691 N N . PRO A 1 88 ? -12.521 -3.417 0.807 1.00 94.44 88 PRO A N 1
ATOM 692 C CA . PRO A 1 88 ? -12.847 -2.009 0.632 1.00 94.44 88 PRO A CA 1
ATOM 693 C C . PRO A 1 88 ? -12.368 -1.163 1.815 1.00 94.44 88 PRO A C 1
ATOM 695 O O . PRO A 1 88 ? -12.368 -1.604 2.967 1.00 94.44 88 PRO A O 1
ATOM 698 N N . VAL A 1 89 ? -11.992 0.075 1.503 1.00 96.75 89 VAL A N 1
ATOM 699 C CA . VAL A 1 89 ? -11.554 1.085 2.467 1.00 96.75 89 VAL A CA 1
ATOM 700 C C . VAL A 1 89 ? -12.447 2.303 2.301 1.00 96.75 89 VAL A C 1
ATOM 702 O O . VAL A 1 89 ? -12.538 2.872 1.213 1.00 96.75 89 VAL A O 1
ATOM 705 N N . VAL A 1 90 ? -13.132 2.686 3.371 1.00 96.75 90 VAL A N 1
ATOM 706 C CA . VAL A 1 90 ? -13.988 3.872 3.413 1.00 96.75 90 VAL A CA 1
ATOM 707 C C . VAL A 1 90 ? -13.369 4.877 4.366 1.00 96.75 90 VAL A C 1
ATOM 709 O O . VAL A 1 90 ? -13.052 4.525 5.498 1.00 96.75 90 VAL A O 1
ATOM 712 N N . VAL A 1 91 ? -13.203 6.113 3.911 1.00 97.06 91 VAL A N 1
ATOM 713 C CA . VAL A 1 91 ? -12.655 7.221 4.698 1.00 97.06 91 VAL A CA 1
ATOM 714 C C . VAL A 1 91 ? -13.662 8.358 4.684 1.00 97.06 91 VAL A C 1
ATOM 716 O O . VAL A 1 91 ? -14.077 8.784 3.607 1.00 97.06 91 VAL A O 1
ATOM 719 N N . ASN A 1 92 ? -14.079 8.828 5.862 1.00 95.94 92 ASN A N 1
ATOM 720 C CA . ASN A 1 92 ? -15.098 9.873 6.024 1.00 95.94 92 ASN A CA 1
ATOM 721 C C . ASN A 1 92 ? -16.330 9.618 5.131 1.00 95.94 92 ASN A C 1
ATOM 723 O O . ASN A 1 92 ? -16.713 10.457 4.314 1.00 95.94 92 ASN A O 1
ATOM 727 N N . ASP A 1 93 ? -16.871 8.399 5.222 1.00 94.44 93 ASP A N 1
ATOM 728 C CA . ASP A 1 93 ? -18.029 7.902 4.462 1.00 94.44 93 ASP A CA 1
ATOM 729 C C . ASP A 1 93 ? -17.858 7.835 2.933 1.00 94.44 93 ASP A C 1
ATOM 731 O O . ASP A 1 93 ? -18.803 7.526 2.205 1.00 94.44 93 ASP A O 1
ATOM 735 N N . LYS A 1 94 ? -16.640 8.038 2.419 1.00 96.00 94 LYS A N 1
ATOM 736 C CA . LYS A 1 94 ? -16.313 7.906 0.995 1.00 96.00 94 LYS A CA 1
ATOM 737 C C . LYS A 1 94 ? -15.520 6.636 0.734 1.00 96.00 94 LYS A C 1
ATOM 739 O O . LYS A 1 94 ? -14.456 6.420 1.313 1.00 96.00 94 LYS A O 1
ATOM 744 N N . LEU A 1 95 ? -16.031 5.791 -0.159 1.00 94.19 95 LEU A N 1
ATOM 745 C CA . LEU A 1 95 ? -15.306 4.617 -0.638 1.00 94.19 95 LEU A CA 1
ATOM 746 C C . LEU A 1 95 ? -14.103 5.060 -1.474 1.00 94.19 95 LEU A C 1
ATOM 748 O O . LEU A 1 95 ? -14.259 5.731 -2.492 1.00 94.19 95 LEU A O 1
ATOM 752 N N . LEU A 1 96 ? -12.908 4.646 -1.063 1.00 93.44 96 LEU A N 1
ATOM 753 C CA . LEU A 1 96 ? -11.685 4.861 -1.826 1.00 93.44 96 LEU A CA 1
ATOM 754 C C . LEU A 1 96 ? -11.493 3.685 -2.783 1.00 93.44 96 LEU A C 1
ATOM 756 O O . LEU A 1 96 ? -10.953 2.639 -2.428 1.00 93.44 96 LEU A O 1
ATOM 760 N N . GLU A 1 97 ? -12.005 3.832 -4.006 1.00 86.94 97 GLU A N 1
ATOM 761 C CA . GLU A 1 97 ? -12.045 2.743 -4.986 1.00 86.94 97 GLU A CA 1
ATOM 762 C C . GLU A 1 97 ? -10.667 2.259 -5.442 1.00 86.94 97 GLU A C 1
ATOM 764 O O . GLU A 1 97 ? -10.534 1.121 -5.893 1.00 86.94 97 GLU A O 1
ATOM 769 N N . ASP A 1 98 ? -9.648 3.102 -5.363 1.00 87.06 98 ASP A N 1
ATOM 770 C CA . ASP A 1 98 ? -8.285 2.760 -5.741 1.00 87.06 98 ASP A CA 1
ATOM 771 C C . ASP A 1 98 ? -7.500 2.078 -4.616 1.00 87.06 98 ASP A C 1
ATOM 773 O O . ASP A 1 98 ? -6.396 1.599 -4.880 1.00 87.06 98 ASP A O 1
ATOM 777 N N . LEU A 1 99 ? -8.071 2.001 -3.410 1.00 91.94 99 LEU A N 1
ATOM 778 C CA . LEU A 1 99 ? -7.470 1.349 -2.258 1.00 91.94 99 LEU A CA 1
ATOM 779 C C . LEU A 1 99 ? -8.018 -0.057 -2.021 1.00 91.94 99 LEU A C 1
ATOM 781 O O . LEU A 1 99 ? -9.186 -0.373 -2.265 1.00 91.94 99 LEU A O 1
ATOM 785 N N . SER A 1 100 ? -7.146 -0.895 -1.475 1.00 92.06 100 SER A N 1
ATOM 786 C CA . SER A 1 100 ? -7.505 -2.163 -0.860 1.00 92.06 100 SER A CA 1
ATOM 787 C C . SER A 1 100 ? -6.522 -2.522 0.237 1.00 92.06 100 SER A C 1
ATOM 789 O O . SER A 1 100 ? -5.347 -2.167 0.158 1.00 92.06 100 SER A O 1
ATOM 791 N N . VAL A 1 101 ? -6.989 -3.272 1.228 1.00 93.12 101 VAL A N 1
ATOM 792 C CA . VAL A 1 101 ? -6.137 -3.799 2.299 1.00 93.12 101 VAL A CA 1
ATOM 793 C C . VAL A 1 101 ? -5.394 -5.053 1.848 1.00 93.12 101 VAL A C 1
ATOM 795 O O . VAL A 1 101 ? -5.973 -5.910 1.185 1.00 93.12 101 VAL A O 1
ATOM 798 N N . GLU A 1 102 ? -4.119 -5.141 2.225 1.00 90.19 102 GLU A N 1
ATOM 799 C CA . GLU A 1 102 ? -3.264 -6.329 2.081 1.00 90.19 102 GLU A CA 1
ATOM 800 C C . GLU A 1 102 ? -2.996 -7.003 3.424 1.00 90.19 102 GLU A C 1
ATOM 802 O O . GLU A 1 102 ? -2.993 -8.225 3.530 1.00 90.19 102 GLU A O 1
ATOM 807 N N . THR A 1 103 ? -2.746 -6.216 4.469 1.00 90.88 103 THR A N 1
ATOM 808 C CA . THR A 1 103 ? -2.407 -6.750 5.791 1.00 90.88 103 THR A CA 1
ATOM 809 C C . THR A 1 103 ? -2.948 -5.838 6.875 1.00 90.88 103 THR A C 1
ATOM 811 O O . THR A 1 103 ? -2.986 -4.616 6.722 1.00 90.88 103 THR A O 1
ATOM 814 N N . ILE A 1 104 ? -3.368 -6.457 7.972 1.00 93.38 104 ILE A N 1
ATOM 815 C CA . ILE A 1 104 ? -3.814 -5.795 9.190 1.00 93.38 104 ILE A CA 1
ATOM 816 C C . ILE A 1 104 ? -2.980 -6.380 10.321 1.00 93.38 104 ILE A C 1
ATOM 818 O O . ILE A 1 104 ? -3.031 -7.584 10.564 1.00 93.38 104 ILE A O 1
ATOM 822 N N . GLU A 1 105 ? -2.226 -5.535 11.010 1.00 93.69 105 GLU A N 1
ATOM 823 C CA . GLU A 1 105 ? -1.448 -5.922 12.184 1.00 93.69 105 GLU A CA 1
ATOM 824 C C . GLU A 1 105 ? -2.012 -5.209 13.413 1.00 93.69 105 GLU A C 1
ATOM 826 O O . GLU A 1 105 ? -2.196 -3.993 13.393 1.00 93.69 105 GLU A O 1
ATOM 831 N N . LEU A 1 106 ? -2.254 -5.957 14.490 1.00 92.31 106 LEU A N 1
ATOM 832 C CA . LEU A 1 106 ? -2.712 -5.451 15.790 1.00 92.31 106 LEU A CA 1
ATOM 833 C C . LEU A 1 106 ? -1.611 -5.688 16.838 1.00 92.31 106 LEU A C 1
ATOM 835 O O . LEU A 1 106 ? -1.717 -6.615 17.642 1.00 92.31 106 LEU A O 1
ATOM 839 N N . PRO A 1 107 ? -0.511 -4.913 16.808 1.00 87.44 107 PRO A N 1
ATOM 840 C CA . PRO A 1 107 ? 0.683 -5.210 17.600 1.00 87.44 107 PRO A CA 1
ATOM 841 C C . PRO A 1 107 ? 0.483 -5.098 19.119 1.00 87.44 107 PRO A C 1
ATOM 843 O O . PRO A 1 107 ? 1.177 -5.781 19.865 1.00 87.44 107 PRO A O 1
ATOM 846 N N . PHE A 1 108 ? -0.446 -4.259 19.589 1.00 83.88 108 PHE A N 1
ATOM 847 C CA . PHE A 1 108 ? -0.584 -3.913 21.013 1.00 83.88 108 PHE A CA 1
ATOM 848 C C . PHE A 1 108 ? -1.922 -4.346 21.625 1.00 83.88 108 PHE A C 1
ATOM 850 O O . PHE A 1 108 ? -2.468 -3.654 22.473 1.00 83.88 108 PHE A O 1
ATOM 857 N N . ILE A 1 109 ? -2.461 -5.501 21.228 1.00 84.75 109 ILE A N 1
ATOM 858 C CA . ILE A 1 109 ? -3.810 -5.930 21.647 1.00 84.75 109 ILE A CA 1
ATOM 859 C C . ILE A 1 109 ? -3.987 -6.113 23.167 1.00 84.75 109 ILE A C 1
ATOM 861 O O . ILE A 1 109 ? -5.100 -6.023 23.670 1.00 84.75 109 ILE A O 1
ATOM 865 N N . SER A 1 110 ? -2.905 -6.379 23.903 1.00 84.19 110 SER A N 1
ATOM 866 C CA . SER A 1 110 ? -2.927 -6.555 25.360 1.00 84.19 110 SER A CA 1
ATOM 867 C C . SER A 1 110 ? -2.677 -5.262 26.141 1.00 84.19 110 SER A C 1
ATOM 869 O O . SER A 1 110 ? -2.629 -5.305 27.369 1.00 84.19 110 SER A O 1
ATOM 871 N N . HIS A 1 111 ? -2.443 -4.133 25.464 1.00 86.31 111 HIS A N 1
ATOM 872 C CA . HIS A 1 111 ? -2.226 -2.860 26.139 1.00 86.31 111 HIS A CA 1
ATOM 873 C C . HIS A 1 111 ? -3.581 -2.280 26.582 1.00 86.31 111 HIS A C 1
ATOM 875 O O . HIS A 1 111 ? -4.479 -2.170 25.749 1.00 86.31 111 HIS A O 1
ATOM 881 N N . PRO A 1 112 ? -3.752 -1.887 27.858 1.00 77.06 112 PRO A N 1
ATOM 882 C CA . PRO A 1 112 ? -5.054 -1.464 28.384 1.00 77.06 112 PRO A CA 1
ATOM 883 C C . PRO A 1 112 ? -5.598 -0.197 27.710 1.00 77.06 112 PRO A C 1
ATOM 885 O O . PRO A 1 112 ? -6.800 -0.097 27.490 1.00 77.06 112 PRO A O 1
ATOM 888 N N . ASP A 1 113 ? -4.708 0.730 27.339 1.00 80.44 113 ASP A N 1
ATOM 889 C CA . ASP A 1 113 ? -5.095 2.060 26.840 1.00 80.44 113 ASP A CA 1
ATOM 890 C C . ASP A 1 113 ? -4.785 2.308 25.354 1.00 80.44 113 ASP A C 1
ATOM 892 O O . ASP A 1 113 ? -5.054 3.391 24.844 1.00 80.44 113 ASP A O 1
ATOM 896 N N . ILE A 1 114 ? -4.162 1.352 24.651 1.00 82.31 114 ILE A N 1
ATOM 897 C CA . ILE A 1 114 ? -3.685 1.556 23.272 1.00 82.31 114 ILE A CA 1
ATOM 898 C C . ILE A 1 114 ? -4.145 0.384 22.417 1.00 82.31 114 ILE A C 1
ATOM 900 O O . ILE A 1 114 ? -3.631 -0.722 22.555 1.00 82.31 114 ILE A O 1
ATOM 904 N N . CYS A 1 115 ? -5.048 0.639 21.473 1.00 88.56 115 CYS A N 1
ATOM 905 C CA . CYS A 1 115 ? -5.468 -0.352 20.488 1.00 88.56 115 CYS A CA 1
ATOM 906 C C . CYS A 1 115 ? -5.160 0.150 19.075 1.00 88.56 115 CYS A C 1
ATOM 908 O O . CYS A 1 115 ? -6.048 0.506 18.309 1.00 88.56 115 CYS A O 1
ATOM 910 N N . GLN A 1 116 ? -3.875 0.199 18.716 1.00 93.00 116 GLN A N 1
ATOM 911 C CA . GLN A 1 116 ? -3.471 0.624 17.376 1.00 93.00 116 GLN A CA 1
ATOM 912 C C . GLN A 1 116 ? -3.399 -0.545 16.396 1.00 93.00 116 GLN A C 1
ATOM 914 O O . GLN A 1 116 ? -2.887 -1.618 16.726 1.00 93.00 116 GLN A O 1
ATOM 919 N N . ALA A 1 117 ? -3.831 -0.295 15.160 1.00 94.88 117 ALA A N 1
ATOM 920 C CA . ALA A 1 117 ? -3.627 -1.193 14.034 1.00 94.88 117 ALA A CA 1
ATOM 921 C C . ALA A 1 117 ? -2.733 -0.554 12.967 1.00 94.88 117 ALA A C 1
ATOM 923 O O . ALA A 1 117 ? -2.856 0.633 12.655 1.00 94.88 117 ALA A O 1
ATOM 924 N N . ARG A 1 118 ? -1.857 -1.363 12.366 1.00 95.50 118 ARG A N 1
ATOM 925 C CA . ARG A 1 118 ? -1.112 -1.009 11.153 1.00 95.50 118 ARG A CA 1
ATOM 926 C C . ARG A 1 118 ? -1.788 -1.663 9.962 1.00 95.50 118 ARG A C 1
ATOM 928 O O . ARG A 1 118 ? -1.894 -2.885 9.885 1.00 95.50 118 ARG A O 1
ATOM 935 N N . ILE A 1 119 ? -2.265 -0.833 9.047 1.00 95.62 119 ILE A N 1
ATOM 936 C CA . ILE A 1 119 ? -3.049 -1.246 7.891 1.00 95.62 119 ILE A CA 1
ATOM 937 C C . ILE A 1 119 ? -2.218 -1.014 6.648 1.00 95.62 119 ILE A C 1
ATOM 939 O O . ILE A 1 119 ? -1.992 0.121 6.230 1.00 95.62 119 ILE A O 1
ATOM 943 N N . LYS A 1 120 ? -1.776 -2.105 6.045 1.00 93.44 120 LYS A N 1
ATOM 944 C CA . LYS A 1 120 ? -1.020 -2.076 4.808 1.00 93.44 120 LYS A CA 1
ATOM 945 C C . LYS A 1 120 ? -1.962 -2.079 3.620 1.00 93.44 120 LYS A C 1
ATOM 947 O O . LYS A 1 120 ? -2.847 -2.933 3.525 1.00 93.44 120 LYS A O 1
ATOM 952 N N . LEU A 1 121 ? -1.763 -1.130 2.716 1.00 92.94 121 LEU A N 1
ATOM 953 C CA . LEU A 1 121 ? -2.670 -0.864 1.609 1.00 92.94 121 LEU A CA 1
ATOM 954 C C . LEU A 1 121 ? -1.969 -1.076 0.265 1.00 92.94 121 LEU A C 1
ATOM 956 O O . LEU A 1 121 ? -0.759 -0.904 0.126 1.00 92.94 121 LEU A O 1
ATOM 960 N N . VAL A 1 122 ? -2.755 -1.387 -0.757 1.00 90.25 122 VAL A N 1
ATOM 961 C CA . VAL A 1 122 ? -2.392 -1.221 -2.169 1.00 90.25 122 VAL A CA 1
ATOM 962 C C . VAL A 1 122 ? -3.263 -0.113 -2.734 1.00 90.25 122 VAL A C 1
ATOM 964 O O . VAL A 1 122 ? -4.470 -0.119 -2.504 1.00 90.25 122 VAL A O 1
ATOM 967 N N . GLY A 1 123 ? -2.658 0.826 -3.464 1.00 89.38 123 GLY A N 1
ATOM 968 C CA . GLY A 1 123 ? -3.333 2.041 -3.927 1.00 89.38 123 GLY A CA 1
ATOM 969 C C . GLY A 1 123 ? -2.655 3.324 -3.445 1.00 89.38 123 GLY A C 1
ATOM 970 O O . GLY A 1 123 ? -1.563 3.274 -2.876 1.00 89.38 123 GLY A O 1
ATOM 971 N N . ASN A 1 124 ? -3.277 4.479 -3.702 1.00 87.88 124 ASN A N 1
ATOM 972 C CA . ASN A 1 124 ? -2.748 5.782 -3.309 1.00 87.88 124 ASN A CA 1
ATOM 973 C C . ASN A 1 124 ? -3.318 6.254 -1.961 1.00 87.88 124 ASN A C 1
ATOM 975 O O . ASN A 1 124 ? -4.466 6.6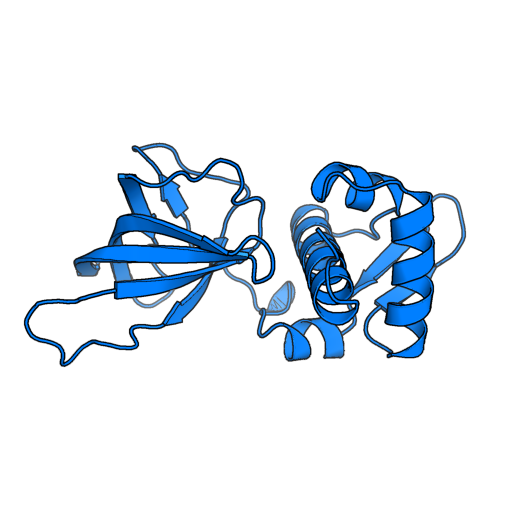79 -1.871 1.00 87.88 124 ASN A O 1
ATOM 979 N N . ILE A 1 125 ? -2.487 6.249 -0.918 1.00 91.75 125 ILE A N 1
ATOM 980 C CA . ILE A 1 125 ? -2.892 6.663 0.434 1.00 91.75 125 ILE A CA 1
ATOM 981 C C . ILE A 1 125 ? -2.751 8.170 0.695 1.00 91.75 125 ILE A C 1
ATOM 983 O O . ILE A 1 125 ? -3.057 8.623 1.794 1.00 91.75 125 ILE A O 1
ATOM 987 N N . LYS A 1 126 ? -2.303 8.972 -0.286 1.00 88.81 126 LYS A N 1
ATOM 988 C CA . LYS A 1 126 ? -2.063 10.420 -0.105 1.00 88.81 126 LYS A CA 1
ATOM 989 C C . LYS A 1 126 ? -3.316 11.203 0.297 1.00 88.81 126 LYS A C 1
ATOM 991 O O . LYS A 1 126 ? -3.191 12.277 0.874 1.00 88.81 126 LYS A O 1
ATOM 996 N N . ASN A 1 127 ? -4.497 10.668 -0.008 1.00 87.88 127 ASN A N 1
ATOM 997 C CA . ASN A 1 127 ? -5.784 11.277 0.324 1.00 87.88 127 ASN A CA 1
ATOM 998 C C . ASN A 1 127 ? -6.270 10.933 1.742 1.00 87.88 127 ASN A C 1
ATOM 1000 O O . ASN A 1 127 ? -7.372 11.331 2.104 1.00 87.88 127 ASN A O 1
ATOM 1004 N N . ILE A 1 128 ? -5.481 10.186 2.519 1.00 94.44 128 ILE A N 1
ATOM 1005 C CA . ILE A 1 128 ? -5.773 9.846 3.910 1.00 94.44 128 ILE A CA 1
ATOM 1006 C C . ILE A 1 128 ? -4.942 10.754 4.814 1.00 94.44 128 ILE A C 1
ATOM 1008 O O . ILE A 1 128 ? -3.714 10.823 4.693 1.00 94.44 128 ILE A O 1
ATOM 1012 N N . SER A 1 129 ? -5.614 11.433 5.733 1.00 94.62 129 SER A N 1
ATOM 1013 C CA . SER A 1 129 ? -5.019 12.372 6.678 1.00 94.62 129 SER A CA 1
ATOM 1014 C C . SER A 1 129 ? -5.211 11.901 8.114 1.00 94.62 129 SER A C 1
ATOM 1016 O O . SER A 1 129 ? -6.082 11.088 8.412 1.00 94.62 129 SER A O 1
ATOM 1018 N N . ALA A 1 130 ? -4.374 12.414 9.017 1.00 95.25 130 ALA A N 1
ATOM 1019 C CA . ALA A 1 130 ? -4.610 12.239 10.443 1.00 95.25 130 ALA A CA 1
ATOM 1020 C C . ALA A 1 130 ? -5.996 12.785 10.811 1.00 95.25 130 ALA A C 1
ATOM 1022 O O . ALA A 1 130 ? -6.474 13.738 10.198 1.00 95.25 130 ALA A O 1
ATOM 1023 N N . GLU A 1 131 ? -6.607 12.175 11.819 1.00 96.25 131 GLU A N 1
ATOM 1024 C CA . GLU A 1 131 ? -7.952 12.450 12.318 1.00 96.25 131 GLU A CA 1
ATOM 1025 C C . GLU A 1 131 ? -9.120 11.954 11.450 1.00 96.25 131 GLU A C 1
ATOM 1027 O O . GLU A 1 131 ? -10.259 11.964 11.924 1.00 96.25 131 GLU A O 1
ATOM 1032 N N . ASP A 1 132 ? -8.863 11.452 10.238 1.00 97.75 132 ASP A N 1
ATOM 1033 C CA . ASP A 1 132 ? -9.901 10.867 9.388 1.00 97.75 132 ASP A CA 1
ATOM 1034 C C . ASP A 1 132 ? -10.535 9.626 10.034 1.00 97.75 132 ASP A C 1
ATOM 1036 O O . ASP A 1 132 ? -9.842 8.774 10.601 1.00 97.75 132 ASP A O 1
ATOM 1040 N N . ARG A 1 133 ? -11.859 9.470 9.893 1.00 97.81 133 ARG A N 1
ATOM 1041 C CA . ARG A 1 133 ? -12.549 8.231 10.284 1.00 97.81 133 ARG A CA 1
ATOM 1042 C C . ARG A 1 133 ? -12.409 7.210 9.170 1.00 97.81 133 ARG A C 1
ATOM 1044 O O . ARG A 1 133 ? -12.796 7.480 8.032 1.00 97.81 133 ARG A O 1
ATOM 1051 N N . ILE A 1 134 ? -11.907 6.026 9.498 1.00 97.75 134 ILE A N 1
ATOM 1052 C CA . ILE A 1 134 ? -11.700 4.943 8.541 1.00 97.75 134 ILE A CA 1
ATOM 1053 C C . ILE A 1 134 ? -12.549 3.723 8.894 1.00 97.75 134 ILE A C 1
ATOM 1055 O O . ILE A 1 134 ? -12.755 3.382 10.060 1.00 97.75 134 ILE A O 1
ATOM 1059 N N . ARG A 1 135 ? -13.004 3.027 7.857 1.00 97.38 135 ARG A N 1
ATOM 1060 C CA . ARG A 1 135 ? -13.641 1.718 7.941 1.00 97.38 135 ARG A CA 1
ATOM 1061 C C . ARG A 1 135 ? -13.002 0.782 6.926 1.00 97.38 135 ARG A C 1
ATOM 1063 O O . ARG A 1 135 ? -12.967 1.076 5.732 1.00 97.38 135 ARG A O 1
ATOM 1070 N N . ILE A 1 136 ? -12.524 -0.356 7.408 1.00 96.75 136 ILE A N 1
ATOM 1071 C CA . ILE A 1 136 ? -11.841 -1.386 6.626 1.00 96.75 136 ILE A CA 1
ATOM 1072 C C . ILE A 1 136 ? -12.713 -2.628 6.577 1.00 96.75 136 ILE A C 1
ATOM 1074 O O . ILE A 1 136 ? -13.128 -3.127 7.619 1.00 96.75 136 ILE A O 1
ATOM 1078 N N . GLY A 1 137 ? -12.951 -3.144 5.376 1.00 93.56 137 GLY A N 1
ATOM 1079 C CA . GLY A 1 137 ? -13.770 -4.328 5.155 1.00 93.56 137 GLY A CA 1
ATOM 1080 C C . GLY A 1 137 ? -15.198 -4.009 4.690 1.00 93.56 137 GLY A C 1
ATOM 1081 O O . GLY A 1 137 ? -15.544 -2.845 4.466 1.00 93.56 137 GLY A O 1
ATOM 1082 N N . PRO A 1 138 ? -16.052 -5.027 4.509 1.00 94.69 138 PRO A N 1
ATOM 1083 C CA . PRO A 1 138 ? -15.887 -6.387 5.022 1.00 94.69 138 PRO A CA 1
ATOM 1084 C C . PRO A 1 138 ? -14.721 -7.136 4.379 1.00 94.69 138 PRO A C 1
ATOM 1086 O O . PRO A 1 138 ? -14.516 -7.071 3.166 1.00 94.69 138 PRO A O 1
ATOM 1089 N N . ILE A 1 139 ? -13.940 -7.831 5.206 1.00 92.81 139 ILE A N 1
ATOM 1090 C CA . ILE A 1 139 ? -12.915 -8.756 4.726 1.00 92.81 139 ILE A CA 1
ATOM 1091 C C . ILE A 1 139 ? -13.632 -9.970 4.112 1.00 92.81 139 ILE A C 1
ATOM 1093 O O . ILE A 1 139 ? -14.497 -10.564 4.767 1.00 92.81 139 ILE A O 1
ATOM 1097 N N . PRO A 1 140 ? -13.297 -10.356 2.868 1.00 88.25 140 PRO A N 1
ATOM 1098 C CA . PRO A 1 140 ? -13.875 -11.522 2.218 1.00 88.25 140 PRO A CA 1
ATOM 1099 C C . PRO A 1 140 ? -13.780 -12.775 3.094 1.00 88.25 140 PRO A C 1
ATOM 1101 O O . PRO A 1 140 ? -12.776 -13.001 3.766 1.00 88.25 140 PRO A O 1
ATOM 1104 N N . ARG A 1 141 ? -14.817 -13.617 3.043 1.00 87.19 141 ARG A N 1
ATOM 1105 C CA . ARG A 1 141 ? -14.994 -14.865 3.816 1.00 87.19 141 ARG A CA 1
ATOM 1106 C C . ARG A 1 141 ? -15.261 -14.711 5.315 1.00 87.19 141 ARG A C 1
ATOM 1108 O O . ARG A 1 141 ? -16.017 -15.523 5.830 1.00 87.19 141 ARG A O 1
ATOM 1115 N N . SER A 1 142 ? -14.673 -13.735 6.007 1.00 90.69 142 SER A N 1
ATOM 1116 C CA . SER A 1 142 ? -14.909 -13.562 7.451 1.00 90.69 142 SER A CA 1
ATOM 1117 C C . SER A 1 142 ? -16.019 -12.570 7.775 1.00 90.69 142 SER A C 1
ATOM 1119 O O . SER A 1 142 ? -16.607 -12.679 8.840 1.00 90.69 142 SER A O 1
ATOM 1121 N N . GLY A 1 143 ? -16.277 -11.589 6.901 1.00 92.56 143 GLY A N 1
ATOM 1122 C CA . GLY A 1 143 ? -17.193 -10.482 7.194 1.00 92.56 143 GLY A CA 1
ATOM 1123 C C . GLY A 1 143 ? -16.618 -9.462 8.184 1.00 92.56 143 GLY A C 1
ATOM 1124 O O . GLY A 1 143 ? -17.314 -8.523 8.563 1.00 92.56 143 GLY A O 1
ATOM 1125 N N . LEU A 1 144 ? -15.353 -9.612 8.599 1.00 94.94 144 LEU A N 1
ATOM 1126 C CA . LEU A 1 144 ? -14.720 -8.741 9.590 1.00 94.94 144 LEU A CA 1
ATOM 1127 C C . LEU A 1 144 ? -14.647 -7.295 9.080 1.00 94.94 144 LEU A C 1
ATOM 1129 O O . LEU A 1 144 ? -14.244 -7.044 7.941 1.00 94.94 144 LEU A O 1
ATOM 1133 N N . VAL A 1 145 ? -14.983 -6.347 9.946 1.00 96.75 145 VAL A N 1
ATOM 1134 C CA . VAL A 1 145 ? -14.881 -4.909 9.716 1.00 96.75 145 VAL A CA 1
ATOM 1135 C C . VAL A 1 145 ? -14.161 -4.255 10.886 1.00 96.75 145 VAL A C 1
ATOM 1137 O O . VAL A 1 145 ? -14.486 -4.503 12.048 1.00 96.75 145 VAL A O 1
ATOM 1140 N N . ILE A 1 146 ? -13.205 -3.386 10.569 1.00 96.44 146 ILE A N 1
ATOM 1141 C CA . ILE A 1 146 ? -12.476 -2.577 11.548 1.00 96.44 146 ILE A CA 1
ATOM 1142 C C . ILE A 1 146 ? -12.848 -1.114 11.342 1.00 96.44 146 ILE A C 1
ATOM 1144 O O . ILE A 1 146 ? -12.811 -0.611 10.219 1.00 96.44 146 ILE A O 1
ATOM 1148 N N . TYR A 1 147 ? -13.196 -0.446 12.433 1.00 96.88 147 TYR A N 1
ATOM 1149 C C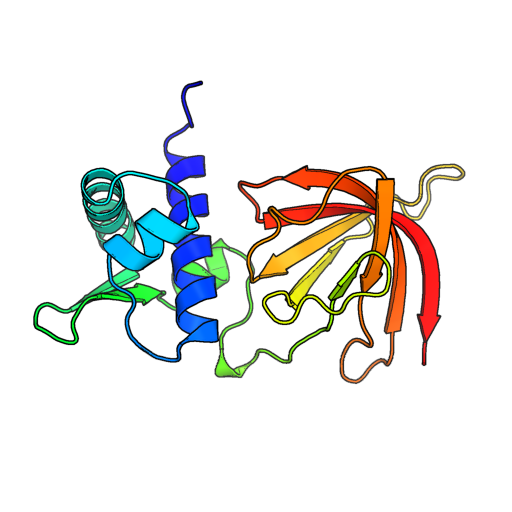A . TYR A 1 147 ? -13.483 0.979 12.499 1.00 96.88 147 TYR A CA 1
ATOM 1150 C C . TYR A 1 147 ? -12.434 1.649 13.369 1.00 96.88 147 TYR A C 1
ATOM 1152 O O . TYR A 1 147 ? -12.041 1.112 14.408 1.00 96.88 147 TYR A O 1
ATOM 1160 N N . GLY A 1 148 ? -12.012 2.835 12.963 1.00 96.56 148 GLY A N 1
ATOM 1161 C CA . GLY A 1 148 ? -11.052 3.590 13.738 1.00 96.56 148 GLY A CA 1
ATOM 1162 C C . GLY A 1 148 ? -10.824 4.987 13.207 1.00 96.56 148 GLY A C 1
ATOM 1163 O O . GLY A 1 148 ? -11.480 5.444 12.266 1.00 96.56 148 GLY A O 1
ATOM 1164 N N . LYS A 1 149 ? -9.841 5.642 13.810 1.00 97.56 149 LYS A N 1
ATOM 1165 C CA . LYS A 1 149 ? -9.397 6.980 13.447 1.00 97.56 149 LYS A CA 1
ATOM 1166 C C . LYS A 1 149 ? -7.936 6.947 13.036 1.00 97.56 149 LYS A C 1
ATOM 1168 O O . LYS A 1 149 ? -7.119 6.294 13.679 1.00 97.56 149 LYS A O 1
ATOM 1173 N N . VAL A 1 150 ? -7.597 7.618 11.945 1.00 97.69 150 VAL A N 1
ATOM 1174 C CA . VAL A 1 150 ? -6.225 7.642 11.439 1.00 97.69 150 VAL A CA 1
ATOM 1175 C C . VAL A 1 150 ? -5.352 8.479 12.366 1.00 97.69 150 VAL A C 1
ATOM 1177 O O . VAL A 1 150 ? -5.632 9.652 12.591 1.00 97.69 150 VAL A O 1
ATOM 1180 N N . VAL A 1 151 ? -4.261 7.895 12.861 1.00 95.69 151 VAL A N 1
ATOM 1181 C CA . VAL A 1 151 ? -3.261 8.610 13.674 1.00 95.69 151 VAL A CA 1
ATOM 1182 C C . VAL A 1 151 ? -2.042 9.021 12.852 1.00 95.69 151 VAL A C 1
ATOM 1184 O O . VAL A 1 151 ? -1.341 9.967 13.199 1.00 95.69 151 VAL A O 1
ATOM 1187 N N . GLY A 1 152 ? -1.781 8.336 11.736 1.00 95.25 152 GLY A N 1
ATOM 1188 C CA . GLY A 1 152 ? -0.667 8.657 10.854 1.00 95.25 152 GLY A CA 1
ATOM 1189 C C . GLY A 1 152 ? -0.560 7.730 9.649 1.00 95.25 152 GLY A C 1
ATOM 1190 O O . GLY A 1 152 ? -1.323 6.776 9.499 1.00 95.25 152 GLY A O 1
ATOM 1191 N N . ARG A 1 153 ? 0.421 8.007 8.786 1.00 94.44 153 ARG A N 1
ATOM 1192 C CA . ARG A 1 153 ? 0.736 7.198 7.603 1.00 94.44 153 ARG A CA 1
ATOM 1193 C C . ARG A 1 153 ? 2.238 7.080 7.381 1.00 94.44 153 ARG A C 1
ATOM 1195 O O . ARG A 1 153 ? 2.994 7.995 7.696 1.00 94.44 153 ARG A O 1
ATOM 1202 N N . ASP A 1 154 ? 2.637 5.958 6.804 1.00 91.12 154 ASP A N 1
ATOM 1203 C CA . ASP A 1 154 ? 3.964 5.703 6.263 1.00 91.12 154 ASP A CA 1
ATOM 1204 C C . ASP A 1 154 ? 3.846 5.527 4.745 1.00 91.12 154 ASP A C 1
ATOM 1206 O O . ASP A 1 154 ? 3.419 4.485 4.243 1.00 91.12 154 ASP A O 1
ATOM 1210 N N . ASP A 1 155 ? 4.244 6.566 4.011 1.00 86.31 155 ASP A N 1
ATOM 1211 C CA . ASP A 1 155 ? 4.204 6.602 2.546 1.00 86.31 155 ASP A CA 1
ATOM 1212 C C . ASP A 1 155 ? 5.226 5.661 1.886 1.00 86.31 155 ASP A C 1
ATOM 1214 O O . ASP A 1 155 ? 5.148 5.407 0.683 1.00 86.31 155 ASP A O 1
ATOM 1218 N N . THR A 1 156 ? 6.205 5.156 2.641 1.00 81.31 156 THR A N 1
ATOM 1219 C CA . THR A 1 156 ? 7.228 4.243 2.116 1.00 81.31 156 THR A CA 1
ATOM 1220 C C . THR A 1 156 ? 6.740 2.803 2.126 1.00 81.31 156 THR A C 1
ATOM 1222 O O . THR A 1 156 ? 6.935 2.077 1.151 1.00 81.31 156 THR A O 1
ATOM 1225 N N . GLU A 1 157 ? 6.086 2.401 3.215 1.00 84.62 157 GLU A N 1
ATOM 1226 C CA . GLU A 1 157 ? 5.507 1.062 3.380 1.00 84.62 157 GLU A CA 1
ATOM 1227 C C . GLU A 1 157 ? 4.027 0.999 2.965 1.00 84.62 157 GLU A C 1
ATOM 1229 O O . GLU A 1 157 ? 3.371 -0.023 3.161 1.00 84.62 157 GLU A O 1
ATOM 1234 N N . ASN A 1 158 ? 3.496 2.096 2.413 1.00 90.25 158 ASN A N 1
ATOM 1235 C CA . ASN A 1 158 ? 2.092 2.277 2.040 1.00 90.25 158 ASN A CA 1
ATOM 1236 C C . ASN A 1 158 ? 1.129 1.837 3.159 1.00 90.25 158 ASN A C 1
ATOM 1238 O O . ASN A 1 158 ? 0.179 1.081 2.942 1.00 90.25 158 ASN A O 1
ATOM 1242 N N . THR A 1 159 ? 1.436 2.267 4.383 1.00 94.19 159 THR A N 1
ATOM 1243 C CA . THR A 1 159 ? 0.771 1.819 5.609 1.00 94.19 159 THR A CA 1
ATOM 1244 C C . THR A 1 159 ? 0.074 2.988 6.290 1.00 94.19 159 THR A C 1
ATOM 1246 O O . THR A 1 159 ? 0.637 4.070 6.418 1.00 94.19 159 THR A O 1
ATOM 1249 N N . VAL A 1 160 ? -1.146 2.766 6.763 1.00 96.75 160 VAL A N 1
ATOM 1250 C CA . VAL A 1 160 ? -1.903 3.704 7.595 1.00 96.75 160 VAL A CA 1
ATOM 1251 C C . VAL A 1 160 ? -1.959 3.145 9.010 1.00 96.75 160 VAL A C 1
ATOM 1253 O O . VAL A 1 160 ? -2.231 1.962 9.206 1.00 96.75 160 VAL A O 1
ATOM 1256 N N . ILE A 1 161 ? -1.674 3.986 9.996 1.00 95.88 161 ILE A N 1
ATOM 1257 C CA . ILE A 1 161 ? -1.779 3.637 11.411 1.00 95.88 161 ILE A CA 1
ATOM 1258 C C . ILE A 1 161 ? -3.096 4.213 11.907 1.00 95.88 161 ILE A C 1
ATOM 1260 O O . ILE A 1 161 ? -3.363 5.403 11.710 1.00 95.88 161 ILE A O 1
ATOM 1264 N N . ILE A 1 162 ? -3.913 3.376 12.540 1.00 96.69 162 ILE A N 1
ATOM 1265 C CA . ILE A 1 162 ? -5.199 3.785 13.102 1.00 96.69 162 ILE A CA 1
ATOM 1266 C C . ILE A 1 162 ? -5.285 3.442 14.576 1.00 96.69 162 ILE A C 1
ATOM 1268 O O . ILE A 1 162 ? -4.734 2.433 15.012 1.00 96.69 162 ILE A O 1
ATOM 1272 N N . ASP A 1 163 ? -6.012 4.269 15.310 1.00 95.06 163 ASP A N 1
ATOM 1273 C CA . ASP A 1 163 ? -6.550 3.920 16.613 1.00 95.06 163 ASP A CA 1
ATOM 1274 C C . ASP A 1 163 ? -7.888 3.205 16.407 1.00 95.06 163 ASP A C 1
ATOM 1276 O O . ASP A 1 163 ? -8.780 3.719 15.722 1.00 95.06 163 ASP A O 1
ATOM 1280 N N . VAL A 1 164 ? -7.992 1.974 16.895 1.00 95.31 164 VAL A N 1
ATOM 1281 C CA . VAL A 1 164 ? -9.131 1.091 16.647 1.00 95.31 164 VAL A CA 1
ATOM 1282 C C . VAL A 1 164 ? -10.236 1.410 17.644 1.00 95.31 164 VAL A C 1
ATOM 1284 O O . VAL A 1 164 ? -10.098 1.189 18.841 1.00 95.31 164 VAL A O 1
ATOM 1287 N N . GLU A 1 165 ? -11.375 1.870 17.133 1.00 94.00 165 GLU A N 1
ATOM 1288 C CA . GLU A 1 165 ? -12.559 2.177 17.943 1.00 94.00 165 GLU A CA 1
ATOM 1289 C C . GLU A 1 165 ? -13.473 0.953 18.089 1.00 94.00 165 GLU A C 1
ATOM 1291 O O . GLU A 1 165 ? -14.131 0.766 19.112 1.00 94.00 165 GLU A O 1
ATOM 1296 N N . LYS A 1 166 ? -13.561 0.121 17.041 1.00 93.62 166 LYS A N 1
ATOM 1297 C CA . LYS A 1 166 ? -14.454 -1.043 17.017 1.00 93.62 166 LYS A CA 1
ATOM 1298 C C . LYS A 1 166 ? -13.993 -2.089 16.009 1.00 93.62 166 LYS A C 1
ATOM 1300 O O . LYS A 1 166 ? -13.671 -1.768 14.868 1.00 93.62 166 LYS A O 1
ATOM 1305 N N . ILE A 1 167 ? -14.081 -3.357 16.400 1.00 94.44 167 ILE A N 1
ATOM 1306 C CA . ILE A 1 167 ? -13.982 -4.509 15.498 1.00 94.44 167 ILE A CA 1
ATOM 1307 C C . ILE A 1 167 ? -15.316 -5.247 15.554 1.00 94.44 167 ILE A C 1
ATOM 1309 O O . ILE A 1 167 ? -15.845 -5.508 16.633 1.00 94.44 167 ILE A O 1
ATOM 1313 N N . ALA A 1 168 ? -15.890 -5.543 14.396 1.00 95.31 168 ALA A N 1
ATOM 1314 C CA . ALA A 1 168 ? -17.160 -6.246 14.286 1.00 95.31 168 ALA A CA 1
ATOM 1315 C C . ALA A 1 168 ? -17.147 -7.195 13.090 1.00 95.31 168 ALA A C 1
ATOM 1317 O O . ALA A 1 168 ? -16.238 -7.162 12.267 1.00 95.31 168 ALA A O 1
ATOM 1318 N N . THR A 1 169 ? -18.166 -8.037 12.995 1.00 94.75 169 THR A N 1
ATOM 1319 C CA . THR A 1 169 ? -18.442 -8.850 11.807 1.00 94.75 169 THR A CA 1
ATOM 1320 C C . THR A 1 169 ? -19.796 -8.423 11.253 1.00 94.75 169 THR A C 1
ATOM 1322 O O . THR A 1 169 ? -20.694 -8.119 12.043 1.00 94.75 169 THR A O 1
ATOM 1325 N N . LEU A 1 170 ? -19.906 -8.334 9.927 1.00 84.31 170 LEU A N 1
ATOM 1326 C CA . LEU A 1 170 ? -21.162 -8.107 9.206 1.00 84.31 170 LEU A CA 1
ATOM 1327 C C . LEU A 1 170 ? -21.785 -9.422 8.744 1.00 84.31 170 LEU A C 1
ATOM 1329 O O . LEU A 1 170 ? -21.010 -10.325 8.355 1.00 84.31 170 LEU A O 1
#

pLDDT: mean 90.29, std 8.93, range [35.59, 97.81]

Radius of gyration: 16.88 Å; chains: 1; bounding box: 40×30×56 Å

Secondary structure (DSSP, 8-state):
----HHHHHHHHHHHHHHHHHHHSS-B-HHHHHHHHT--HHHHHHHHHHHHHTTSEEEE-STT-EEEE-HHHHHHHT---TTT-----EEETTEE-TT-EEEEEE-TTTT-SS--EEEEEEES-GGG--TT-EEEE-PPTTT-EEEEEEEEEEETTTTEEEEEEEEEEE-

Sequence (170 aa):
MEIKPLQMHKKILYALITLYKKRGRMIKADEIADFVDIYTGTVRNQMRILKSLGLVEAVCGPKGGYKPTVKAYELLGVAKPEEFTKVPVVVNDKLLEDLSVETIELPFISHPDICQARIKLVGNIKNISAEDRIRIGPIPRSGLVIYGKVVGRDDTENTVIIDVEKIATL

Foldseek 3Di:
DDDDLVLVLLLLLLLQQLVCLVPVAADALVSSCVQSVHDSVVSVVSVVVCVVVVQWDWDDDPRTHIHGDPVSCVVLQADHSVRDDFKWKAWQNRTPPSKGWGDKDQPPPVPPPFGKIKTQMRGRCPPPDFQIWMKIGPPPPFQKIWTFTFHDADSSSNITMTGTPDIDGD